Protein AF-A0A9D7DY56-F1 (afdb_monomer)

Radius of gyration: 15.1 Å; Cα contacts (8 Å, |Δi|>4): 90; chains: 1; bounding box: 32×29×38 Å

Solvent-accessible surface area (backbone atoms only — not comparable to full-atom values): 4680 Å² total; per-residue (Å²): 133,85,78,72,62,72,48,48,66,33,72,62,54,98,94,40,47,30,24,33,23,36,76,87,66,46,83,75,45,65,70,47,62,79,83,44,45,66,58,56,65,41,43,66,60,51,52,54,51,34,53,54,44,37,74,69,41,58,90,88,35,70,68,20,51,50,29,47,52,55,52,51,56,69,58,62,77,75,117

pLDDT: mean 82.79, std 14.21, range [34.38, 95.19]

Organism: NCBI:txid2899263

Sequence (79 aa):
MTISAPWRFFKHAYGLSNVVLDADKRLLAAQVPICAGPLMAAAPTMLAVLKKVAARLPEGDELGDLARRAIARATVAVD

Me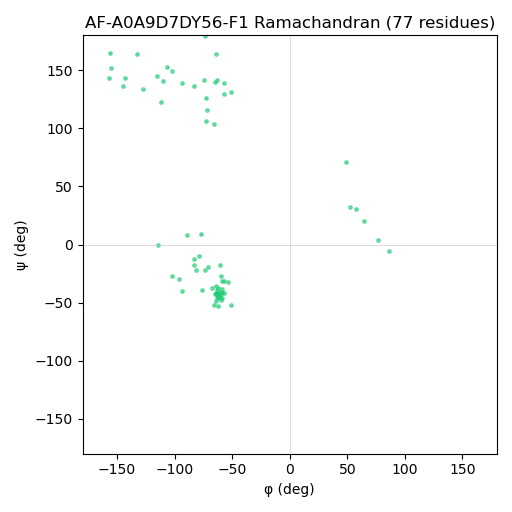an predicted aligned error: 7.62 Å

Structure (mmCIF, N/CA/C/O backbone):
data_AF-A0A9D7DY56-F1
#
_entry.id   AF-A0A9D7DY56-F1
#
loop_
_atom_site.group_PDB
_atom_site.id
_atom_site.type_symbol
_atom_site.label_atom_id
_atom_site.label_alt_id
_atom_site.label_comp_id
_atom_site.label_asym_id
_atom_site.label_entity_id
_atom_site.label_seq_id
_atom_site.pdbx_PDB_ins_code
_atom_site.Cartn_x
_atom_site.Cartn_y
_atom_site.Cartn_z
_atom_site.occupancy
_atom_site.B_iso_or_equiv
_atom_site.auth_seq_id
_atom_site.auth_comp_id
_atom_site.auth_asym_id
_atom_site.auth_atom_id
_atom_site.pdbx_PDB_model_num
ATOM 1 N N . MET A 1 1 ? 4.012 -17.103 7.737 1.00 35.75 1 MET A N 1
ATOM 2 C CA . MET A 1 1 ? 3.505 -16.707 6.406 1.00 35.75 1 MET A CA 1
ATOM 3 C C . MET A 1 1 ? 3.940 -15.280 6.134 1.00 35.75 1 MET A C 1
ATOM 5 O O . MET A 1 1 ? 3.432 -14.365 6.768 1.00 35.75 1 MET A O 1
ATOM 9 N N . THR A 1 2 ? 4.929 -15.085 5.268 1.00 39.94 2 THR A N 1
ATOM 10 C CA . THR A 1 2 ? 5.350 -13.751 4.830 1.00 39.94 2 THR A CA 1
ATOM 11 C C . THR A 1 2 ? 4.267 -13.234 3.891 1.00 39.94 2 THR A C 1
ATOM 13 O O . THR A 1 2 ? 4.110 -13.756 2.791 1.00 39.94 2 THR A O 1
ATOM 16 N N . ILE A 1 3 ? 3.454 -12.281 4.346 1.00 46.53 3 ILE A N 1
ATOM 17 C CA . ILE A 1 3 ? 2.476 -11.615 3.483 1.00 46.53 3 ILE A CA 1
ATOM 18 C C . ILE A 1 3 ? 3.302 -10.831 2.463 1.00 46.53 3 ILE A C 1
ATOM 20 O O . ILE A 1 3 ? 3.916 -9.823 2.811 1.00 46.53 3 ILE A O 1
ATOM 24 N N . SER A 1 4 ? 3.401 -11.342 1.235 1.00 58.38 4 SER A N 1
ATOM 25 C CA . SER A 1 4 ? 4.003 -10.586 0.139 1.00 58.38 4 SER A CA 1
ATOM 26 C C . SER A 1 4 ? 3.228 -9.278 0.004 1.00 58.38 4 SER A C 1
ATOM 28 O O . SER A 1 4 ? 1.995 -9.292 -0.007 1.00 58.38 4 SER A O 1
ATOM 30 N N . ALA A 1 5 ? 3.933 -8.147 -0.037 1.00 63.69 5 ALA A N 1
ATOM 31 C CA . ALA A 1 5 ? 3.284 -6.871 -0.294 1.00 63.69 5 ALA A CA 1
ATOM 32 C C . ALA A 1 5 ? 2.545 -6.960 -1.646 1.00 63.69 5 ALA A C 1
ATOM 34 O O . ALA A 1 5 ? 3.093 -7.537 -2.588 1.00 63.69 5 ALA A O 1
ATOM 35 N N . PRO A 1 6 ? 1.320 -6.414 -1.759 1.00 74.12 6 PRO A N 1
ATOM 36 C CA . PRO A 1 6 ? 0.480 -6.558 -2.955 1.00 74.12 6 PRO A CA 1
ATOM 37 C C . PRO A 1 6 ? 1.128 -5.989 -4.225 1.00 74.12 6 PRO A C 1
ATOM 39 O O . PRO A 1 6 ? 0.727 -6.322 -5.336 1.00 74.12 6 PRO A O 1
ATOM 42 N N . TRP A 1 7 ? 2.137 -5.141 -4.055 1.00 82.50 7 TRP A N 1
ATOM 43 C CA . TRP A 1 7 ? 2.945 -4.564 -5.110 1.00 82.50 7 TRP A CA 1
ATOM 44 C C . TRP A 1 7 ? 4.314 -4.156 -4.553 1.00 82.50 7 TRP A C 1
ATOM 46 O O . TRP A 1 7 ? 4.511 -4.067 -3.335 1.00 82.50 7 TRP A O 1
ATOM 56 N N . ARG A 1 8 ? 5.281 -3.906 -5.440 1.00 82.31 8 ARG A N 1
ATOM 57 C CA . ARG A 1 8 ? 6.657 -3.544 -5.081 1.00 82.31 8 ARG A CA 1
ATOM 58 C C . ARG A 1 8 ? 7.240 -2.515 -6.048 1.00 82.31 8 ARG A C 1
ATOM 60 O O . ARG A 1 8 ? 6.996 -2.570 -7.250 1.00 82.31 8 ARG A O 1
ATOM 67 N N . PHE A 1 9 ? 8.035 -1.592 -5.506 1.00 84.88 9 PHE A N 1
ATOM 68 C CA . PHE A 1 9 ? 8.811 -0.631 -6.287 1.00 84.88 9 PHE A CA 1
ATOM 69 C C . PHE A 1 9 ? 10.129 -1.249 -6.773 1.00 84.88 9 PHE A C 1
ATOM 71 O O . PHE A 1 9 ? 10.853 -1.889 -6.005 1.00 84.88 9 PHE A O 1
ATOM 78 N N . PHE A 1 10 ? 10.462 -1.000 -8.034 1.00 85.25 10 PHE A N 1
ATOM 79 C CA . PHE A 1 10 ? 11.687 -1.409 -8.701 1.00 85.25 10 PHE A CA 1
ATOM 80 C C . PHE A 1 10 ? 12.343 -0.189 -9.335 1.00 85.25 10 PHE A C 1
ATOM 82 O O . PHE A 1 10 ? 11.698 0.583 -10.038 1.00 85.25 10 PHE A O 1
ATOM 89 N N . LYS A 1 11 ? 13.656 -0.032 -9.145 1.00 88.19 11 LYS A N 1
ATOM 90 C CA . LYS A 1 11 ? 14.390 1.060 -9.797 1.00 88.19 11 LYS A CA 1
ATOM 91 C C . LYS A 1 11 ? 14.384 0.908 -11.323 1.00 88.19 11 LYS A C 1
ATOM 93 O O . LYS A 1 11 ? 14.279 1.911 -12.015 1.00 88.19 11 LYS A O 1
ATOM 98 N N . HIS A 1 12 ? 14.442 -0.330 -11.823 1.00 90.44 12 HIS A N 1
ATOM 99 C CA . HIS A 1 12 ? 14.337 -0.651 -13.246 1.00 90.44 12 HIS A CA 1
ATOM 100 C C . HIS A 1 12 ? 13.594 -1.978 -13.456 1.00 90.44 12 HIS A C 1
ATOM 102 O O . HIS A 1 12 ? 13.871 -2.948 -12.746 1.00 90.44 12 HIS A O 1
ATOM 108 N N . ALA A 1 13 ? 12.685 -2.028 -14.431 1.00 92.50 13 ALA A N 1
ATOM 109 C CA . ALA A 1 13 ? 12.017 -3.245 -14.901 1.00 92.50 13 ALA A CA 1
ATOM 110 C C . ALA A 1 13 ? 11.503 -3.037 -16.335 1.00 92.50 13 ALA A C 1
ATOM 112 O O . ALA A 1 13 ? 11.054 -1.945 -16.665 1.00 92.50 13 ALA A O 1
ATOM 113 N N . TYR A 1 14 ? 11.563 -4.067 -17.188 1.00 93.38 14 TYR A N 1
ATOM 114 C CA . TYR A 1 14 ? 11.041 -4.023 -18.569 1.00 93.38 14 TYR A CA 1
ATOM 115 C C . TYR A 1 14 ? 11.550 -2.841 -19.425 1.00 93.38 14 TYR A C 1
ATOM 117 O O . TYR A 1 14 ? 10.823 -2.315 -20.258 1.00 93.38 14 TYR A O 1
ATOM 125 N N . GLY A 1 15 ? 12.791 -2.390 -19.203 1.00 93.44 15 GLY A N 1
ATOM 126 C CA . GLY A 1 15 ? 13.365 -1.226 -19.898 1.00 93.44 15 GLY A CA 1
ATOM 127 C C . GLY A 1 15 ? 12.873 0.139 -19.395 1.00 93.44 15 GLY A C 1
ATOM 128 O O . GLY A 1 15 ? 13.264 1.164 -19.942 1.00 93.44 15 GLY A O 1
ATOM 129 N N . LEU A 1 16 ? 12.051 0.167 -18.344 1.00 91.31 16 LEU A N 1
ATOM 130 C CA . LEU A 1 16 ? 11.514 1.374 -17.719 1.00 91.31 16 LEU A CA 1
ATOM 131 C C . LEU A 1 16 ? 12.190 1.638 -16.368 1.00 91.31 16 LEU A C 1
ATOM 133 O O . LEU A 1 16 ? 12.622 0.709 -15.679 1.00 91.31 16 LEU A O 1
ATOM 137 N N . SER A 1 17 ? 12.235 2.911 -15.975 1.00 89.00 17 SER A N 1
ATOM 138 C CA . SER A 1 17 ? 12.783 3.367 -14.693 1.00 89.00 17 SER A CA 1
ATOM 139 C C . SER A 1 17 ? 11.674 3.693 -13.692 1.00 89.00 17 SER A C 1
ATOM 141 O O . SER A 1 17 ? 10.592 4.134 -14.080 1.00 89.00 17 SER A O 1
ATOM 143 N N . ASN A 1 18 ? 11.968 3.504 -12.401 1.00 88.00 18 ASN A N 1
ATOM 144 C CA . ASN A 1 18 ? 11.091 3.791 -11.259 1.00 88.00 18 ASN A CA 1
ATOM 145 C C . ASN A 1 18 ? 9.681 3.207 -11.432 1.00 88.00 18 ASN A C 1
ATOM 147 O O . ASN A 1 18 ? 8.702 3.915 -11.672 1.00 88.00 18 ASN A O 1
ATOM 151 N N . VAL A 1 19 ? 9.610 1.886 -11.341 1.00 89.19 19 VAL A N 1
ATOM 152 C CA . VAL A 1 19 ? 8.468 1.069 -11.734 1.00 89.19 19 VAL A CA 1
ATOM 153 C C . VAL A 1 19 ? 7.774 0.480 -10.510 1.00 89.19 19 VAL A C 1
ATOM 155 O O . VAL A 1 19 ? 8.437 0.032 -9.577 1.00 89.19 19 VAL A O 1
ATOM 158 N N . VAL A 1 20 ? 6.445 0.426 -10.521 1.00 87.19 20 VAL A N 1
ATOM 159 C CA . VAL A 1 20 ? 5.644 -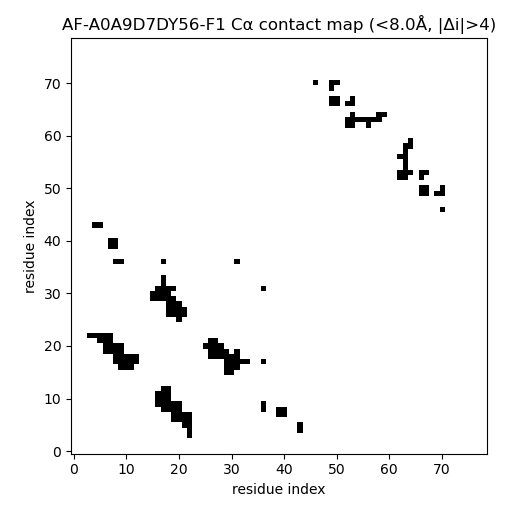0.302 -9.530 1.00 87.19 20 VAL A CA 1
ATOM 160 C C . VAL A 1 20 ? 4.991 -1.489 -10.219 1.00 87.19 20 VAL A C 1
ATOM 162 O O . VAL A 1 20 ? 4.271 -1.311 -11.202 1.00 87.19 20 VAL A O 1
ATOM 165 N N . LEU A 1 21 ? 5.254 -2.689 -9.703 1.00 88.12 21 LEU A N 1
ATOM 166 C CA . LEU A 1 21 ? 4.657 -3.930 -10.191 1.00 88.12 21 LEU A CA 1
ATOM 167 C C . LEU A 1 21 ? 3.772 -4.555 -9.116 1.00 88.12 21 LEU A C 1
ATOM 169 O O . LEU A 1 21 ? 4.125 -4.483 -7.937 1.00 88.12 21 LEU A O 1
ATOM 173 N N . ASP A 1 22 ? 2.673 -5.192 -9.510 1.00 87.81 22 ASP A N 1
ATOM 174 C CA . ASP A 1 22 ? 1.883 -6.032 -8.604 1.00 87.81 22 ASP A CA 1
ATOM 175 C C . ASP A 1 22 ? 2.583 -7.371 -8.287 1.00 87.81 22 ASP A C 1
ATOM 177 O O . ASP A 1 22 ? 3.690 -7.660 -8.760 1.00 87.81 22 ASP A O 1
ATOM 181 N N . ALA A 1 23 ? 1.944 -8.196 -7.455 1.00 83.62 23 ALA A N 1
ATOM 182 C CA . ALA A 1 23 ? 2.439 -9.528 -7.105 1.00 83.62 23 ALA A CA 1
ATOM 183 C C . ALA A 1 23 ? 2.608 -10.466 -8.322 1.00 83.62 23 ALA A C 1
ATOM 185 O O 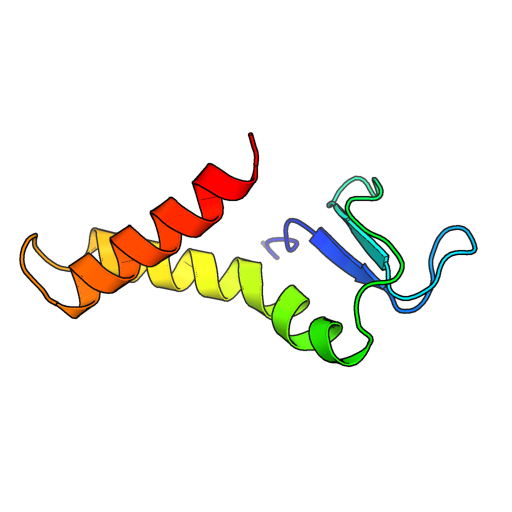. ALA A 1 23 ? 3.490 -11.328 -8.300 1.00 83.62 23 ALA A O 1
ATOM 186 N N . ASP A 1 24 ? 1.836 -10.251 -9.391 1.00 87.88 24 ASP A N 1
ATOM 187 C CA . ASP A 1 24 ? 1.881 -10.999 -10.655 1.00 87.88 24 ASP A CA 1
ATOM 188 C C . ASP A 1 24 ? 2.868 -10.389 -11.670 1.00 87.88 24 ASP A C 1
ATOM 190 O O . ASP A 1 24 ? 2.942 -10.823 -12.823 1.00 87.88 24 ASP A O 1
ATOM 194 N N . LYS A 1 25 ? 3.669 -9.401 -11.243 1.00 88.19 25 LYS A N 1
ATOM 195 C CA . LYS A 1 25 ? 4.628 -8.633 -12.056 1.00 88.19 25 LYS A CA 1
ATOM 196 C C . LYS A 1 25 ? 3.983 -7.787 -13.161 1.00 88.19 25 LYS A C 1
ATOM 198 O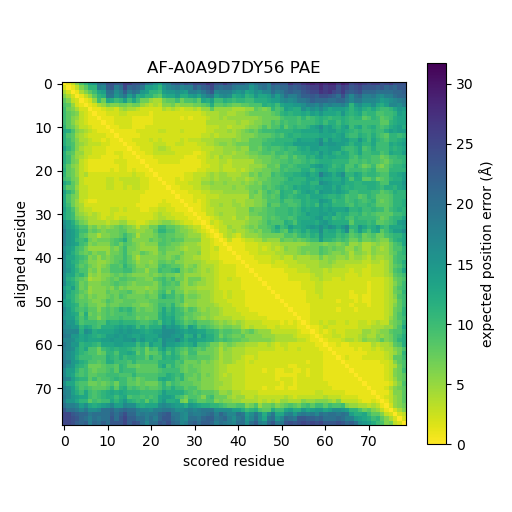 O . LYS A 1 25 ? 4.673 -7.379 -14.098 1.00 88.19 25 LYS A O 1
ATOM 203 N N . ARG A 1 26 ? 2.691 -7.481 -13.067 1.00 89.75 26 ARG A N 1
ATOM 204 C CA . ARG A 1 26 ? 2.026 -6.550 -13.987 1.00 89.75 26 ARG A CA 1
ATOM 205 C C . ARG A 1 26 ? 2.428 -5.121 -13.655 1.00 89.75 26 ARG A C 1
ATOM 207 O O . ARG A 1 26 ? 2.564 -4.755 -12.489 1.00 89.75 26 ARG A O 1
ATOM 214 N N . LEU A 1 27 ? 2.619 -4.314 -14.694 1.00 90.50 27 LEU A N 1
ATOM 215 C CA . LEU A 1 27 ? 2.980 -2.909 -14.564 1.00 90.50 27 LEU A CA 1
ATOM 216 C C . LEU A 1 27 ? 1.790 -2.093 -14.051 1.00 90.50 27 LEU A C 1
ATOM 218 O O . LEU A 1 27 ? 0.794 -1.970 -14.755 1.00 90.50 27 LEU A O 1
ATOM 222 N N . LEU A 1 28 ? 1.918 -1.509 -12.859 1.00 87.50 28 LEU A N 1
ATOM 223 C CA . LEU A 1 28 ? 0.926 -0.580 -12.308 1.00 87.50 28 LEU A CA 1
ATOM 224 C C . LEU A 1 28 ? 1.283 0.877 -12.627 1.00 87.50 28 LEU A C 1
ATOM 226 O O . LEU A 1 28 ? 0.407 1.677 -12.936 1.00 87.50 28 LEU A O 1
ATOM 230 N N . ALA A 1 29 ? 2.572 1.225 -12.556 1.00 87.69 29 ALA A N 1
ATOM 231 C CA . ALA A 1 29 ? 3.070 2.562 -12.871 1.00 87.69 29 ALA A CA 1
ATOM 232 C C . ALA A 1 29 ? 4.547 2.532 -13.286 1.00 87.69 29 ALA A C 1
ATOM 234 O O . ALA A 1 29 ? 5.315 1.692 -12.813 1.00 87.69 29 ALA A O 1
ATOM 235 N N . ALA A 1 30 ? 4.961 3.485 -14.120 1.00 90.50 30 ALA A N 1
ATOM 236 C CA . ALA A 1 30 ? 6.350 3.718 -14.515 1.00 90.50 30 ALA A CA 1
ATOM 237 C C . ALA A 1 30 ? 6.694 5.207 -14.395 1.00 90.50 30 ALA A C 1
ATOM 239 O O . ALA A 1 30 ? 5.792 6.040 -14.322 1.00 90.50 30 ALA A O 1
ATOM 240 N N . GLN A 1 31 ? 7.990 5.540 -14.393 1.00 88.88 31 GLN A N 1
ATOM 241 C CA . GLN A 1 31 ? 8.478 6.918 -14.239 1.00 88.88 31 GLN A CA 1
ATOM 242 C C . GLN A 1 31 ? 7.993 7.587 -12.944 1.00 88.88 31 GLN A C 1
ATOM 244 O O . GLN A 1 31 ? 7.824 8.804 -12.870 1.00 88.88 31 GLN A O 1
ATOM 249 N N . VAL A 1 32 ? 7.781 6.788 -11.896 1.00 85.38 32 VAL A N 1
ATOM 250 C CA . VAL A 1 32 ? 7.399 7.304 -10.583 1.00 85.38 32 VAL A CA 1
ATOM 251 C C . VAL A 1 32 ? 8.544 8.184 -10.051 1.00 85.38 32 VAL A C 1
ATOM 253 O O . VAL A 1 32 ? 9.715 7.842 -10.250 1.00 85.38 32 VAL A O 1
ATOM 256 N N . PRO A 1 33 ? 8.266 9.314 -9.373 1.00 84.88 33 PRO A N 1
ATOM 257 C CA . PRO A 1 33 ? 9.318 10.124 -8.772 1.00 84.88 33 PRO A CA 1
ATOM 258 C C . PRO A 1 33 ? 10.250 9.271 -7.902 1.00 84.88 33 PRO A C 1
ATOM 260 O O . PRO A 1 33 ? 9.792 8.499 -7.060 1.00 84.88 33 PRO A O 1
ATOM 263 N N . ILE A 1 34 ? 11.565 9.413 -8.088 1.00 74.44 34 ILE A N 1
ATOM 264 C CA . ILE A 1 34 ? 12.573 8.536 -7.462 1.00 74.44 34 ILE A CA 1
ATOM 265 C C . ILE A 1 34 ? 12.481 8.516 -5.926 1.00 74.44 34 ILE A C 1
ATOM 267 O O . ILE A 1 34 ? 12.726 7.491 -5.292 1.00 74.44 34 ILE A O 1
ATOM 271 N N . CYS A 1 35 ? 12.053 9.630 -5.328 1.00 77.69 35 CYS A N 1
ATOM 272 C CA . CYS A 1 35 ? 11.880 9.778 -3.884 1.00 77.69 35 CYS A CA 1
ATOM 273 C C . CYS A 1 35 ? 10.587 9.140 -3.349 1.00 77.69 35 CYS A C 1
ATOM 275 O O . CYS A 1 35 ? 10.422 9.024 -2.138 1.00 77.69 35 CYS A O 1
ATOM 277 N N . ALA A 1 36 ? 9.668 8.713 -4.220 1.00 76.75 36 ALA A N 1
ATOM 278 C CA . ALA A 1 36 ? 8.416 8.090 -3.806 1.00 76.75 36 ALA A CA 1
ATOM 279 C C . ALA A 1 36 ? 8.568 6.589 -3.510 1.00 76.75 36 ALA A C 1
ATOM 281 O O . ALA A 1 36 ? 7.680 6.012 -2.895 1.00 76.75 36 ALA A O 1
ATOM 282 N N . GLY A 1 37 ? 9.685 5.950 -3.882 1.00 71.69 37 GLY A N 1
ATOM 283 C CA . GLY A 1 37 ? 9.915 4.515 -3.661 1.00 71.69 37 GLY A CA 1
ATOM 284 C C . GLY A 1 37 ? 9.672 4.049 -2.212 1.00 71.69 37 GLY A C 1
ATOM 285 O O . GLY A 1 37 ? 8.892 3.116 -2.017 1.00 71.69 37 GLY A O 1
ATOM 286 N N . PRO A 1 38 ? 10.266 4.695 -1.187 1.00 76.31 38 PRO A N 1
ATOM 287 C CA . PRO A 1 38 ? 10.018 4.358 0.219 1.00 76.31 38 PRO A CA 1
ATOM 288 C C . PRO A 1 38 ? 8.568 4.583 0.665 1.00 76.31 38 PRO A C 1
ATOM 290 O O . PRO A 1 38 ? 8.006 3.741 1.363 1.00 76.31 38 PRO A O 1
ATOM 293 N N . LEU A 1 39 ? 7.948 5.690 0.235 1.00 78.56 39 LEU A N 1
ATOM 294 C CA . LEU A 1 39 ? 6.546 5.995 0.540 1.00 78.56 39 LEU A CA 1
ATOM 295 C C . LEU A 1 39 ? 5.623 4.925 -0.043 1.00 78.56 39 LEU A C 1
ATOM 297 O O . LEU A 1 39 ? 4.729 4.427 0.638 1.00 78.56 39 LEU A O 1
ATOM 301 N N . MET A 1 40 ? 5.890 4.542 -1.289 1.00 77.44 40 MET A N 1
ATOM 302 C CA . MET A 1 40 ? 5.163 3.499 -1.978 1.00 77.44 40 MET A CA 1
ATOM 303 C C . MET A 1 40 ? 5.357 2.169 -1.222 1.00 77.44 40 MET A C 1
ATOM 305 O O . MET A 1 40 ? 4.390 1.583 -0.749 1.00 77.44 40 MET A O 1
ATOM 309 N N . ALA A 1 41 ? 6.587 1.739 -0.946 1.00 75.19 41 ALA A N 1
ATOM 310 C CA . ALA A 1 41 ? 6.830 0.510 -0.180 1.00 75.19 41 ALA A CA 1
ATOM 311 C C . ALA A 1 41 ? 6.109 0.461 1.190 1.00 75.19 41 ALA A C 1
ATOM 313 O O . ALA A 1 41 ? 5.699 -0.615 1.628 1.00 75.19 41 ALA A O 1
ATOM 314 N N . ALA A 1 42 ? 5.923 1.606 1.855 1.00 81.25 42 ALA A N 1
ATOM 315 C CA . ALA A 1 42 ? 5.210 1.700 3.129 1.00 81.25 42 ALA A CA 1
ATOM 316 C C . ALA A 1 42 ? 3.674 1.731 2.996 1.00 81.25 42 ALA A C 1
ATOM 318 O O . ALA A 1 42 ? 2.974 1.395 3.956 1.00 81.25 42 ALA A O 1
ATOM 319 N N . ALA A 1 43 ? 3.135 2.117 1.837 1.00 83.12 43 ALA A N 1
ATOM 320 C CA . ALA A 1 43 ? 1.708 2.368 1.650 1.00 83.12 43 ALA A CA 1
ATOM 321 C C . ALA A 1 43 ? 0.801 1.166 1.996 1.00 83.12 43 ALA A C 1
ATOM 323 O O . ALA A 1 43 ? -0.194 1.387 2.694 1.00 83.12 43 ALA A O 1
ATOM 324 N N . PRO A 1 44 ? 1.119 -0.100 1.637 1.00 80.88 44 PRO A N 1
ATOM 325 C CA . PRO A 1 44 ? 0.300 -1.247 2.040 1.00 80.88 44 PRO A CA 1
ATOM 326 C C . PRO A 1 44 ? 0.220 -1.417 3.562 1.00 80.88 44 PRO A C 1
ATOM 328 O O . PRO A 1 44 ? -0.862 -1.621 4.118 1.00 80.88 44 PRO A O 1
ATOM 331 N N . THR A 1 45 ? 1.357 -1.286 4.251 1.00 85.75 45 THR A N 1
ATOM 332 C CA . THR A 1 45 ? 1.428 -1.368 5.716 1.00 85.75 45 THR A CA 1
ATOM 333 C C . THR A 1 45 ? 0.658 -0.218 6.360 1.00 85.75 45 THR A C 1
ATOM 335 O O . THR A 1 45 ? -0.104 -0.436 7.302 1.00 85.75 45 THR A O 1
ATOM 338 N N . MET A 1 46 ? 0.794 0.995 5.822 1.00 88.00 46 MET A N 1
ATOM 339 C CA . MET A 1 46 ? 0.103 2.184 6.318 1.00 88.00 46 MET A CA 1
ATOM 340 C C . MET A 1 46 ? -1.419 2.060 6.167 1.00 88.00 46 MET A C 1
ATOM 342 O O . MET A 1 46 ? -2.152 2.317 7.121 1.00 88.00 46 MET A O 1
ATOM 346 N N . LEU A 1 47 ? -1.905 1.558 5.026 1.00 88.31 47 LEU A N 1
ATOM 347 C CA . LEU A 1 47 ? -3.327 1.269 4.825 1.00 88.31 47 LEU A CA 1
ATOM 348 C C . LEU A 1 47 ? -3.842 0.211 5.813 1.00 88.31 47 LEU A C 1
ATOM 350 O O . LEU A 1 47 ? -4.934 0.359 6.364 1.00 88.31 47 LEU A O 1
ATOM 354 N N . ALA A 1 48 ? -3.067 -0.845 6.069 1.00 88.38 48 ALA A N 1
ATOM 355 C CA . ALA A 1 48 ? -3.436 -1.875 7.038 1.00 88.38 48 ALA A CA 1
ATOM 356 C C . ALA A 1 48 ? -3.537 -1.318 8.470 1.00 88.38 48 ALA A C 1
ATOM 358 O O . ALA A 1 48 ? -4.446 -1.695 9.213 1.00 88.38 48 ALA A O 1
ATOM 359 N N . VAL A 1 49 ? -2.638 -0.406 8.854 1.00 91.62 49 VAL A N 1
ATOM 360 C CA . VAL A 1 49 ? -2.703 0.300 10.143 1.00 91.62 49 VAL A CA 1
ATOM 361 C C . VAL A 1 49 ? -3.955 1.172 10.218 1.00 91.62 49 VAL A C 1
ATOM 363 O O . VAL A 1 49 ? -4.714 1.042 11.177 1.00 91.62 49 VAL A O 1
ATOM 366 N N . LEU A 1 50 ? -4.230 1.983 9.193 1.00 92.50 50 LEU A N 1
ATOM 367 C CA . LEU A 1 50 ? -5.420 2.842 9.153 1.00 92.50 50 LEU A CA 1
ATOM 368 C C . LEU A 1 50 ? -6.717 2.032 9.265 1.00 92.50 50 LEU A C 1
ATOM 370 O O . LEU A 1 50 ? -7.607 2.407 10.025 1.00 92.50 50 LEU A O 1
ATOM 374 N N . LYS A 1 51 ? -6.806 0.881 8.585 1.00 92.25 51 LYS A N 1
ATOM 375 C CA . LYS A 1 51 ? -7.955 -0.034 8.704 1.00 92.25 51 LYS A CA 1
ATOM 376 C C . LYS A 1 51 ? -8.146 -0.539 10.137 1.00 92.25 51 LYS A C 1
ATOM 378 O O . LYS A 1 51 ? -9.275 -0.602 10.614 1.00 92.25 51 LYS A O 1
ATOM 383 N N . LYS A 1 52 ? -7.059 -0.864 10.847 1.00 94.12 52 LYS A N 1
ATOM 384 C CA . LYS A 1 52 ? -7.125 -1.287 12.259 1.00 94.12 52 LYS A CA 1
ATOM 385 C C . LYS A 1 52 ? -7.572 -0.158 13.188 1.00 94.12 52 LYS A C 1
ATOM 387 O O . LYS A 1 52 ? -8.288 -0.437 14.144 1.00 94.12 52 LYS A O 1
ATOM 392 N N . VAL A 1 53 ? -7.148 1.078 12.925 1.00 94.19 53 VAL A N 1
ATOM 393 C CA . VAL A 1 53 ? -7.570 2.264 13.690 1.00 94.19 53 VAL A CA 1
ATOM 394 C C . VAL A 1 53 ? -9.065 2.513 13.484 1.00 94.19 53 VAL A C 1
ATOM 396 O O . VAL A 1 53 ? -9.816 2.550 14.455 1.00 94.19 53 VAL A O 1
ATOM 399 N N . ALA A 1 54 ? -9.508 2.571 12.225 1.00 93.19 54 ALA A N 1
ATOM 400 C CA . ALA A 1 54 ? -10.905 2.807 11.863 1.00 93.19 54 ALA A CA 1
ATOM 401 C C . ALA A 1 54 ? -11.879 1.762 12.439 1.00 93.19 54 ALA A C 1
ATOM 403 O O . ALA A 1 54 ? -13.020 2.102 12.731 1.00 93.19 54 ALA A O 1
ATOM 404 N N . ALA A 1 55 ? -11.431 0.510 12.600 1.00 93.19 55 ALA A N 1
ATOM 405 C CA . ALA A 1 55 ? -12.240 -0.587 13.133 1.00 93.19 55 ALA A CA 1
ATOM 406 C C . ALA A 1 55 ? -12.304 -0.642 14.671 1.00 93.19 55 ALA A C 1
ATOM 408 O O . ALA A 1 55 ? -13.148 -1.351 15.213 1.00 93.19 55 ALA A O 1
ATOM 409 N N . ARG A 1 56 ? -11.388 0.030 15.382 1.00 94.06 56 ARG A N 1
ATOM 410 C CA . ARG A 1 56 ? -11.294 -0.028 16.853 1.00 94.06 56 ARG A CA 1
ATOM 411 C C . ARG A 1 56 ? -11.870 1.189 17.555 1.00 94.06 56 ARG A C 1
ATOM 413 O O . ARG A 1 56 ? -12.257 1.073 18.712 1.00 94.06 56 ARG A O 1
ATOM 420 N N . LEU A 1 57 ? -11.866 2.335 16.887 1.00 94.62 57 LEU A N 1
ATOM 421 C CA . LEU A 1 57 ? -12.338 3.585 17.463 1.00 94.62 57 LEU A CA 1
ATOM 422 C C . LEU A 1 57 ? -13.815 3.807 17.113 1.00 94.62 57 LEU A C 1
ATOM 424 O O . LEU A 1 57 ? -14.213 3.532 15.973 1.00 94.62 57 LEU A O 1
ATOM 428 N N . PRO A 1 58 ? -14.622 4.288 18.076 1.00 90.88 58 PRO A N 1
ATOM 429 C CA . PRO A 1 58 ? -16.040 4.539 17.856 1.00 90.88 58 PRO A CA 1
ATOM 430 C C . PRO A 1 58 ? -16.262 5.633 16.803 1.00 90.88 58 PRO A C 1
ATOM 432 O O . PRO A 1 58 ? -15.355 6.380 16.423 1.00 90.88 58 PRO A O 1
ATOM 435 N N . GLU A 1 59 ? -17.481 5.717 16.282 1.00 86.38 59 GLU A N 1
ATOM 436 C CA . GLU A 1 59 ? -17.882 6.842 15.435 1.00 86.38 59 GLU A CA 1
ATOM 437 C C . GLU A 1 59 ? -17.877 8.148 16.239 1.00 86.38 59 GLU A C 1
ATOM 439 O O . GLU A 1 59 ? -18.256 8.159 17.411 1.00 86.38 59 GLU A O 1
ATOM 444 N N . GLY A 1 60 ? -17.407 9.236 15.619 1.00 87.88 60 GLY A N 1
ATOM 445 C CA . GLY A 1 60 ? -17.229 10.532 16.278 1.00 87.88 60 GLY A CA 1
ATOM 446 C C . GLY A 1 60 ? -15.888 10.704 17.001 1.00 87.88 60 GLY A C 1
ATOM 447 O O . GLY A 1 60 ? -15.595 11.802 17.465 1.00 87.88 60 GLY A O 1
ATOM 448 N N . ASP A 1 61 ? -15.052 9.662 17.075 1.00 95.19 61 ASP A N 1
ATOM 449 C CA . ASP A 1 61 ? -13.649 9.813 17.467 1.00 95.19 61 ASP A CA 1
ATOM 450 C C . ASP A 1 61 ? -12.853 10.476 16.332 1.00 95.19 61 ASP A C 1
ATOM 452 O O . ASP A 1 61 ? -12.847 9.990 15.198 1.00 95.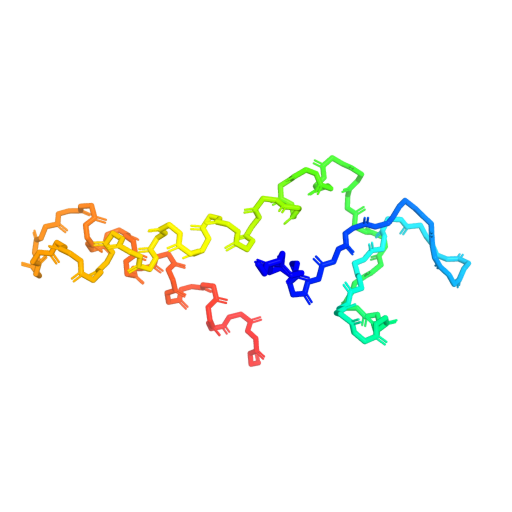19 61 ASP A O 1
ATOM 456 N N . GLU A 1 62 ? -12.145 11.568 16.630 1.00 94.94 62 GLU A N 1
ATOM 457 C CA . GLU A 1 62 ? -11.440 12.365 15.618 1.00 94.94 62 GLU A CA 1
ATOM 458 C C . GLU A 1 62 ? -10.395 11.561 14.825 1.00 94.94 62 GLU A C 1
ATOM 460 O O . GLU A 1 62 ? -10.257 11.743 13.608 1.00 94.94 62 GLU A O 1
ATOM 465 N N . LEU A 1 63 ? -9.668 10.652 15.487 1.00 92.75 63 LEU A N 1
ATOM 466 C CA . LEU A 1 63 ? -8.645 9.816 14.853 1.00 92.75 63 LEU A CA 1
ATOM 467 C C . LEU A 1 63 ? -9.288 8.692 14.036 1.00 92.75 63 LEU A C 1
ATOM 469 O O . LEU A 1 63 ? -8.827 8.392 12.927 1.00 92.75 63 LEU A O 1
ATOM 473 N N . GLY A 1 64 ? -10.366 8.098 14.552 1.00 94.19 64 GLY A N 1
ATOM 474 C CA . GLY A 1 64 ? -11.182 7.124 13.827 1.00 94.19 64 GLY A CA 1
ATOM 475 C C . GLY A 1 64 ? -11.771 7.716 12.545 1.00 94.19 64 GLY A C 1
ATOM 476 O O . GLY A 1 64 ? -11.625 7.142 11.461 1.00 94.19 64 GLY A O 1
ATOM 477 N N . ASP A 1 65 ? -12.359 8.905 12.645 1.00 94.19 65 ASP A N 1
ATOM 478 C CA . ASP A 1 65 ? -12.944 9.643 11.527 1.00 94.19 65 ASP A CA 1
ATOM 479 C C . ASP A 1 65 ? -11.883 10.037 10.489 1.00 94.19 65 ASP A C 1
ATOM 481 O O . ASP A 1 65 ? -12.099 9.896 9.278 1.00 94.19 65 ASP A O 1
ATOM 485 N N . LEU A 1 66 ? -10.708 10.490 10.939 1.00 94.19 66 LEU A N 1
ATOM 486 C CA . LEU A 1 66 ? -9.584 10.796 10.055 1.00 94.19 66 LEU A CA 1
ATOM 487 C C . LEU A 1 66 ? -9.119 9.555 9.283 1.00 94.19 66 LEU A C 1
ATOM 489 O O . LEU A 1 66 ? -8.925 9.631 8.065 1.00 94.19 66 LEU A O 1
ATOM 493 N N . ALA A 1 67 ? -8.990 8.411 9.960 1.00 93.81 67 ALA A N 1
ATOM 494 C CA . ALA A 1 67 ? -8.612 7.156 9.322 1.00 93.81 67 ALA A CA 1
ATOM 495 C C . ALA A 1 67 ? -9.647 6.715 8.273 1.00 93.81 67 ALA A C 1
ATOM 497 O O . ALA A 1 67 ? -9.265 6.380 7.149 1.00 93.81 67 ALA A O 1
ATOM 498 N N . ARG A 1 68 ? -10.951 6.782 8.586 1.00 93.50 68 ARG A N 1
ATOM 499 C CA . ARG A 1 68 ? -12.029 6.452 7.632 1.00 93.50 68 ARG A CA 1
ATOM 500 C C . ARG A 1 68 ? -11.991 7.356 6.394 1.00 93.50 68 ARG A C 1
ATOM 502 O O . ARG A 1 68 ? -12.050 6.846 5.275 1.00 93.50 68 ARG A O 1
ATOM 509 N N . ARG A 1 69 ? -11.793 8.672 6.560 1.00 92.81 69 ARG A N 1
ATOM 510 C CA . ARG A 1 69 ? -11.643 9.612 5.427 1.00 92.81 69 ARG A CA 1
ATOM 511 C C . ARG A 1 69 ? -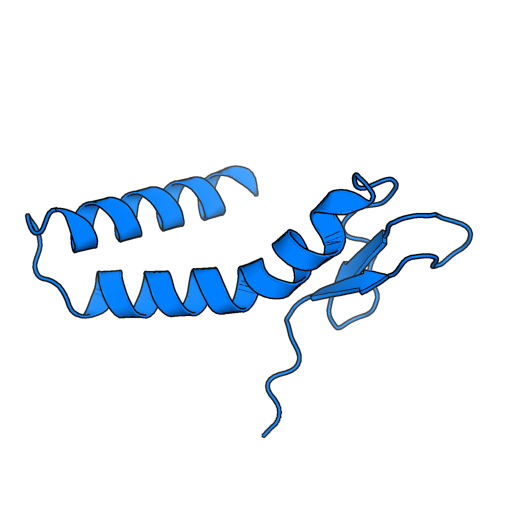10.419 9.307 4.563 1.00 92.81 69 ARG A C 1
ATOM 513 O O . ARG A 1 69 ? -10.514 9.358 3.337 1.00 92.81 69 ARG A O 1
ATOM 520 N N . ALA A 1 70 ? -9.277 8.998 5.178 1.00 89.88 70 ALA A N 1
ATOM 521 C CA . ALA A 1 70 ? -8.060 8.648 4.446 1.00 89.88 70 ALA A CA 1
ATOM 522 C C . ALA A 1 70 ? -8.249 7.365 3.615 1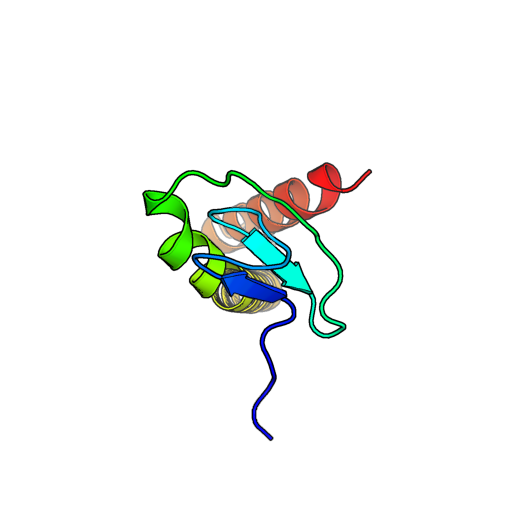.00 89.88 70 ALA A C 1
ATOM 524 O O . ALA A 1 70 ? -7.859 7.328 2.448 1.00 89.88 70 ALA A O 1
ATOM 525 N N . ILE A 1 71 ? -8.905 6.347 4.184 1.00 90.44 71 ILE A N 1
ATOM 526 C CA . ILE A 1 71 ? -9.231 5.096 3.483 1.00 90.44 71 ILE A CA 1
ATOM 527 C C . ILE A 1 71 ? -10.185 5.357 2.309 1.00 90.44 71 ILE A C 1
ATOM 529 O O . ILE A 1 71 ? -9.932 4.860 1.212 1.00 90.44 71 ILE A O 1
ATOM 533 N N . ALA A 1 72 ? -11.240 6.152 2.517 1.00 89.62 72 ALA A N 1
ATOM 534 C CA . ALA A 1 72 ? -12.202 6.491 1.467 1.00 89.62 72 ALA A CA 1
ATOM 535 C C . ALA A 1 7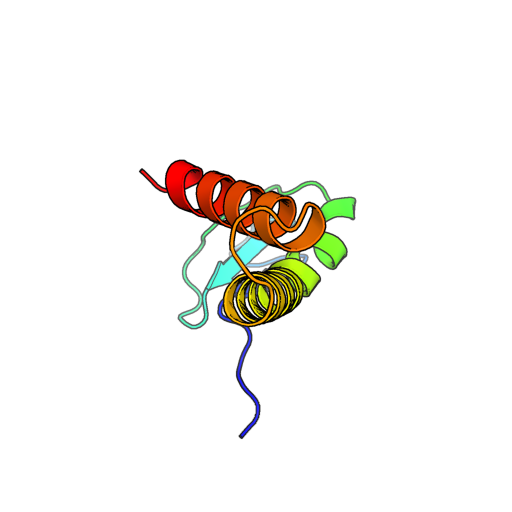2 ? -11.519 7.185 0.275 1.00 89.62 72 ALA A C 1
ATOM 537 O O . ALA A 1 72 ? -11.693 6.784 -0.871 1.00 89.62 72 ALA A O 1
ATOM 538 N N . ARG A 1 73 ? -10.645 8.167 0.528 1.00 83.56 73 ARG A N 1
ATOM 539 C CA . ARG A 1 73 ? -9.888 8.837 -0.548 1.00 83.56 73 ARG A CA 1
ATOM 540 C C . ARG A 1 73 ? -8.969 7.886 -1.313 1.00 83.56 73 ARG A C 1
ATOM 542 O O . ARG A 1 73 ? -8.837 8.018 -2.523 1.00 83.56 73 ARG A O 1
ATOM 549 N N . ALA A 1 74 ? -8.353 6.931 -0.621 1.00 78.94 74 ALA A N 1
ATOM 550 C CA . ALA A 1 74 ? -7.483 5.941 -1.251 1.00 78.94 74 ALA A CA 1
ATOM 551 C C . ALA A 1 74 ? -8.245 4.917 -2.114 1.00 78.94 74 ALA A C 1
ATOM 553 O O . ALA A 1 74 ? -7.626 4.260 -2.942 1.00 78.94 74 ALA A O 1
ATOM 554 N N . THR A 1 75 ? -9.558 4.762 -1.913 1.00 69.94 75 THR A N 1
ATOM 555 C CA . THR A 1 75 ? -10.399 3.812 -2.661 1.00 69.94 75 THR A CA 1
ATOM 556 C C . THR A 1 75 ? -11.128 4.454 -3.839 1.00 69.94 75 THR A C 1
ATOM 558 O O . THR A 1 75 ? -11.308 3.785 -4.844 1.00 69.94 75 THR A O 1
ATOM 561 N N . VAL A 1 76 ? -11.464 5.747 -3.764 1.00 57.97 76 VAL A N 1
ATOM 562 C CA . VAL A 1 76 ? -12.119 6.490 -4.864 1.00 57.97 76 VAL A CA 1
ATOM 563 C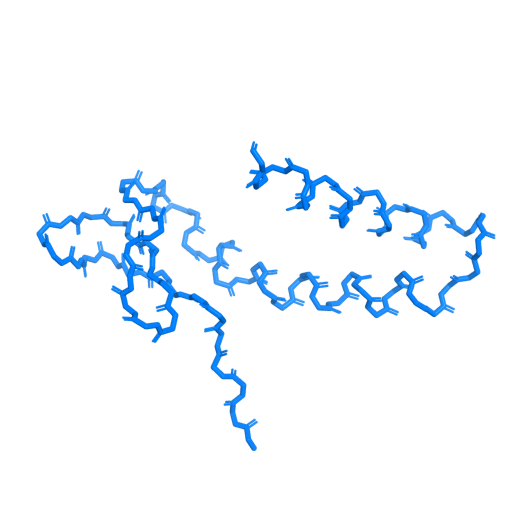 C . VAL A 1 76 ? -11.165 6.798 -6.030 1.00 57.97 76 VAL A C 1
ATOM 565 O O . VAL A 1 76 ? -11.605 7.010 -7.147 1.00 57.97 76 VAL A O 1
ATOM 568 N N . ALA A 1 77 ? -9.847 6.799 -5.808 1.00 49.53 77 ALA A N 1
ATOM 569 C CA . ALA A 1 77 ? -8.858 7.091 -6.854 1.00 49.53 77 ALA A CA 1
ATOM 570 C C . ALA A 1 77 ? -8.607 5.930 -7.847 1.00 49.53 77 ALA A C 1
ATOM 572 O O . ALA A 1 77 ? -7.636 5.988 -8.600 1.00 49.53 77 ALA A O 1
ATOM 573 N N . VAL A 1 78 ? -9.410 4.861 -7.798 1.00 45.16 78 VAL A N 1
ATOM 574 C CA . VAL A 1 78 ? -9.217 3.624 -8.582 1.00 45.16 78 VAL A CA 1
ATOM 575 C C . VAL A 1 78 ? -10.346 3.390 -9.605 1.00 45.16 78 VAL A C 1
ATOM 577 O O . VAL A 1 78 ? -10.259 2.427 -10.361 1.00 45.16 78 VAL A O 1
ATOM 580 N N . ASP A 1 79 ? -11.343 4.280 -9.680 1.00 34.38 79 ASP A N 1
ATOM 581 C CA . ASP A 1 79 ? -12.396 4.257 -10.712 1.00 34.38 79 ASP A CA 1
ATOM 582 C C . ASP A 1 79 ? -12.102 5.229 -11.869 1.00 34.38 79 ASP A C 1
ATOM 584 O O . ASP A 1 79 ? -11.737 6.399 -11.595 1.00 34.38 79 ASP A O 1
#

Nearest PDB structures (foldseek):
  7y8a-assembly1_F  TM=6.959E-01  e=3.462E+00  Chroomonas placoidea
  1xaw-assembly1_A  TM=7.086E-01  e=6.690E+00  Homo sapiens
  4apo-assembly1_A  TM=6.255E-01  e=4.812E+00  Homo sapiens

Secondary structure (DSSP, 8-state):
-----SEEEEEEETTEEEEEEETT--EEESS--GGGHHHHHHHHHHHHHHHHHHHHSPTT-HHHHHHHHHHHHHHHTT-

Foldseek 3Di:
DPPPQQWAWDCDDPRFGGFIAGPVRDTPDTPPPPVCRVVVVCVSVVLVVLVVLLVPDDPPPPSNVVSVVVNVVVVVVPD